Protein AF-A0A2X4W7A3-F1 (afdb_monomer_lite)

Radius of gyration: 10.48 Å; chains: 1; bounding box: 21×16×30 Å

pLDDT: mean 86.8, std 16.64, range [35.84, 98.06]

Foldseek 3Di:
DVPDDLVRLLVVLVVCVVVVHDPVVNVVSVVVCVVVVNVV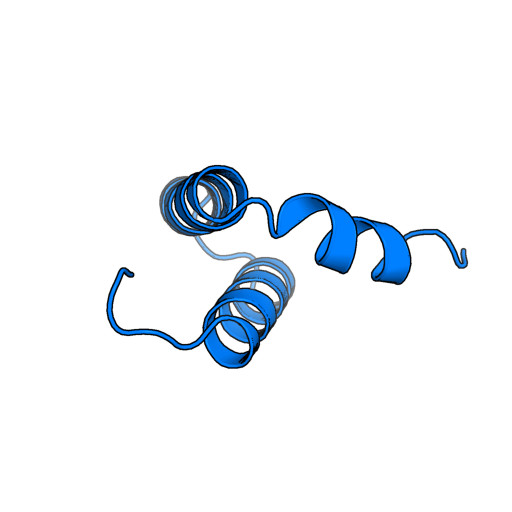VNVVVVPPD

Organism: Lederbergia lenta (NCBI:txid1467)

InterPro domains:
  IPR015064 Sporulation inhibitor A [PF08970] (1-44)
  IPR036916 Sporulation inhibitor A superfamily [G3DSA:1.10.287.1100] (4-37)
  IPR036916 Sporulation inhibitor A superfamily [SSF100985] (1-44)

Sequence (49 aa):
MNRLSDELLIESYKKAKELNLSSDFINLIESELQRRSLINQIKMSYMIG

Structure (mmCIF, N/CA/C/O backbone):
data_AF-A0A2X4W7A3-F1
#
_entry.id   AF-A0A2X4W7A3-F1
#
loop_
_atom_site.group_PDB
_atom_site.id
_atom_site.type_symbol
_atom_site.label_atom_id
_atom_site.label_alt_id
_atom_site.label_comp_id
_atom_site.label_asym_id
_atom_site.label_entity_id
_atom_site.label_seq_id
_atom_site.pdbx_PDB_ins_code
_atom_site.Cartn_x
_atom_site.Cartn_y
_atom_site.Cartn_z
_atom_site.occupancy
_atom_site.B_iso_or_equiv
_atom_site.auth_seq_id
_atom_site.auth_comp_id
_atom_site.auth_asym_id
_atom_site.auth_atom_id
_atom_site.pdbx_PDB_model_num
ATOM 1 N N . MET A 1 1 ? -0.777 2.126 -9.536 1.00 66.56 1 MET A N 1
ATOM 2 C CA . MET A 1 1 ? 0.234 2.572 -8.545 1.00 66.56 1 MET A CA 1
ATOM 3 C C . MET A 1 1 ? 1.682 2.429 -9.019 1.00 66.56 1 MET A C 1
ATOM 5 O O . MET A 1 1 ? 2.587 2.829 -8.303 1.00 66.56 1 MET A O 1
ATOM 9 N N . ASN A 1 2 ? 1.920 1.974 -10.253 1.00 77.50 2 ASN A N 1
ATOM 10 C CA . ASN A 1 2 ? 3.246 1.628 -10.791 1.00 77.50 2 ASN A CA 1
ATOM 11 C C . ASN A 1 2 ? 4.286 2.766 -10.825 1.00 77.50 2 ASN A C 1
ATOM 13 O O . ASN A 1 2 ? 5.455 2.496 -11.059 1.00 77.50 2 ASN A O 1
ATOM 17 N N . ARG A 1 3 ? 3.873 4.022 -10.616 1.00 90.62 3 ARG A N 1
ATOM 18 C CA . ARG A 1 3 ? 4.766 5.193 -10.558 1.00 90.62 3 ARG A CA 1
ATOM 19 C C . ARG A 1 3 ? 5.153 5.609 -9.136 1.00 90.62 3 ARG A C 1
ATOM 21 O O . ARG A 1 3 ? 6.034 6.444 -8.986 1.00 90.62 3 ARG A O 1
ATOM 28 N N . LEU A 1 4 ? 4.488 5.071 -8.111 1.00 93.44 4 LEU A N 1
ATOM 29 C CA . LEU A 1 4 ? 4.872 5.309 -6.720 1.00 93.44 4 LEU A CA 1
ATOM 30 C C . LEU A 1 4 ? 6.160 4.541 -6.428 1.00 93.44 4 LEU A C 1
ATOM 32 O O . LEU A 1 4 ? 6.282 3.390 -6.857 1.00 93.44 4 LEU A O 1
ATOM 36 N N . SER A 1 5 ? 7.087 5.158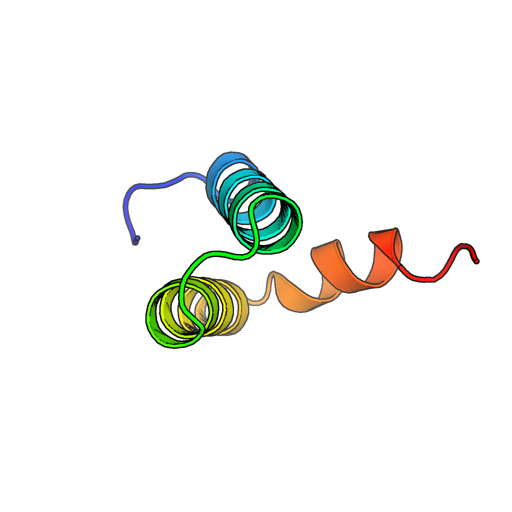 -5.696 1.00 95.81 5 SER A N 1
ATOM 37 C CA . SER A 1 5 ? 8.201 4.436 -5.082 1.00 95.81 5 SER A CA 1
ATOM 38 C C . SER A 1 5 ? 7.674 3.435 -4.051 1.00 95.81 5 SER A C 1
ATOM 40 O O . SER A 1 5 ? 6.536 3.547 -3.589 1.00 95.81 5 SER A O 1
ATOM 42 N N . ASP A 1 6 ? 8.496 2.456 -3.686 1.00 94.56 6 ASP A N 1
ATOM 43 C CA . ASP A 1 6 ? 8.109 1.446 -2.697 1.00 94.56 6 ASP A CA 1
ATOM 44 C C . ASP A 1 6 ? 7.827 2.079 -1.325 1.00 94.56 6 ASP A C 1
ATOM 46 O O . ASP A 1 6 ? 6.826 1.750 -0.693 1.00 94.56 6 ASP A O 1
ATOM 50 N N . GLU A 1 7 ? 8.631 3.067 -0.920 1.00 94.06 7 GLU A N 1
ATOM 51 C CA . GLU A 1 7 ? 8.423 3.846 0.308 1.00 94.06 7 GLU A CA 1
ATOM 52 C C . GLU A 1 7 ? 7.068 4.568 0.302 1.00 94.06 7 GLU A C 1
ATOM 54 O O . GLU A 1 7 ? 6.266 4.403 1.220 1.00 94.06 7 GLU A O 1
ATOM 59 N N . LEU A 1 8 ? 6.755 5.302 -0.773 1.00 95.62 8 LEU A N 1
ATOM 60 C CA . LEU A 1 8 ? 5.499 6.045 -0.860 1.00 95.62 8 LEU A CA 1
ATOM 61 C C . LEU A 1 8 ? 4.283 5.112 -0.946 1.00 95.62 8 LEU A C 1
ATOM 63 O O . LEU A 1 8 ? 3.213 5.446 -0.436 1.00 95.62 8 LEU A O 1
ATOM 67 N N . LEU A 1 9 ? 4.426 3.942 -1.573 1.00 95.88 9 LEU A N 1
ATOM 68 C CA . LEU A 1 9 ? 3.374 2.929 -1.632 1.00 95.88 9 LEU A CA 1
ATOM 69 C C . LEU A 1 9 ? 3.072 2.350 -0.240 1.00 95.88 9 LEU A C 1
ATOM 71 O O . LEU A 1 9 ? 1.903 2.218 0.125 1.00 95.88 9 LEU A O 1
ATOM 75 N N . ILE A 1 10 ? 4.112 2.048 0.544 1.00 95.19 10 ILE A N 1
ATOM 76 C CA . ILE A 1 10 ? 3.982 1.556 1.922 1.00 95.19 10 ILE A CA 1
ATOM 77 C C . ILE A 1 10 ? 3.338 2.621 2.819 1.00 95.19 10 ILE A C 1
ATOM 79 O O . ILE A 1 10 ? 2.404 2.310 3.559 1.00 95.19 10 ILE A O 1
ATOM 83 N N . GLU A 1 11 ? 3.776 3.878 2.731 1.00 94.94 11 GLU A N 1
ATOM 84 C CA . GLU A 1 11 ? 3.181 4.971 3.511 1.00 94.94 11 GLU A CA 1
ATOM 85 C C . GLU A 1 11 ? 1.722 5.232 3.112 1.00 94.94 11 GLU A C 1
ATOM 87 O O . GLU A 1 11 ? 0.859 5.411 3.973 1.00 94.94 11 GLU A O 1
ATOM 92 N N . SER A 1 12 ? 1.405 5.143 1.817 1.00 95.56 12 SER A N 1
ATOM 93 C CA . SER A 1 12 ? 0.025 5.248 1.328 1.00 95.56 12 SER A CA 1
ATOM 94 C C . SER A 1 12 ? -0.869 4.142 1.896 1.00 95.56 12 SER A C 1
ATOM 96 O O . SER A 1 12 ? -1.999 4.420 2.292 1.00 95.56 12 SER A O 1
ATOM 98 N N . TYR A 1 13 ? -0.369 2.903 1.985 1.00 95.56 13 TYR A N 1
ATOM 99 C CA . TYR A 1 13 ? -1.093 1.789 2.606 1.00 95.56 13 TYR A CA 1
ATOM 100 C C . TYR A 1 13 ? -1.384 2.050 4.086 1.00 95.56 13 TYR A C 1
ATOM 102 O O . TYR A 1 13 ? -2.533 1.942 4.520 1.00 95.56 13 TYR A O 1
ATOM 110 N N . LYS A 1 14 ? -0.359 2.438 4.857 1.00 94.75 14 LYS A N 1
ATOM 111 C CA . LYS A 1 14 ? -0.511 2.750 6.285 1.00 94.75 14 LYS A CA 1
ATOM 112 C C . LYS A 1 14 ? -1.541 3.853 6.492 1.00 94.75 14 LYS A C 1
ATOM 114 O O . LYS A 1 14 ? -2.458 3.688 7.297 1.00 94.75 14 LYS A O 1
ATOM 119 N N . LYS A 1 15 ? -1.442 4.937 5.715 1.00 96.19 15 LYS A N 1
ATOM 120 C CA . LYS A 1 15 ? -2.357 6.071 5.843 1.00 96.19 15 LYS A CA 1
ATOM 121 C C . LYS A 1 15 ? -3.783 5.721 5.428 1.00 96.19 15 LYS A C 1
ATOM 123 O O . LYS A 1 15 ? -4.725 6.150 6.088 1.00 96.19 15 LYS A O 1
ATOM 128 N N . ALA A 1 16 ? -3.954 4.907 4.386 1.00 96.69 16 ALA A N 1
ATOM 129 C CA . ALA A 1 16 ? -5.267 4.428 3.964 1.00 96.69 16 ALA A CA 1
ATOM 130 C C . ALA A 1 16 ? -5.968 3.611 5.062 1.00 96.69 16 ALA A C 1
ATOM 132 O O . ALA A 1 16 ? -7.172 3.773 5.260 1.00 96.69 16 ALA A O 1
ATOM 133 N N . LYS A 1 17 ? -5.218 2.786 5.808 1.00 94.81 17 LYS A N 1
ATOM 134 C CA . LYS A 1 17 ? -5.752 2.045 6.960 1.00 94.81 17 LYS A CA 1
ATOM 135 C C . LYS A 1 17 ? -6.048 2.941 8.159 1.00 94.81 17 LYS A C 1
ATOM 137 O O . LYS A 1 17 ? -7.098 2.782 8.766 1.00 94.81 17 LYS A O 1
ATOM 142 N N . GLU A 1 18 ? -5.163 3.884 8.483 1.00 96.62 18 GLU A N 1
ATOM 143 C CA . GLU A 1 18 ? -5.365 4.849 9.579 1.00 96.62 18 GLU A CA 1
ATOM 144 C C . GLU A 1 18 ? -6.623 5.705 9.365 1.00 96.62 18 GLU A C 1
ATOM 146 O O . GLU A 1 18 ? -7.393 5.932 10.294 1.00 96.62 18 GLU A O 1
ATOM 151 N N . LEU A 1 19 ? -6.859 6.142 8.126 1.00 97.69 19 LEU A N 1
ATOM 152 C CA . LEU A 1 19 ? -8.028 6.937 7.745 1.00 97.69 19 LEU A CA 1
ATOM 153 C C . LEU A 1 19 ? -9.290 6.095 7.500 1.00 97.69 19 LEU A C 1
ATOM 155 O O . LEU A 1 19 ? -10.327 6.659 7.159 1.00 97.69 19 LEU A O 1
ATOM 159 N N . ASN A 1 20 ? -9.204 4.769 7.648 1.00 96.56 20 ASN A N 1
ATOM 160 C CA . ASN A 1 20 ? -10.285 3.822 7.381 1.00 96.56 20 ASN A CA 1
ATOM 161 C C . ASN A 1 20 ? -10.954 4.049 6.009 1.00 96.56 20 ASN A C 1
ATOM 163 O O . ASN A 1 20 ? -12.179 4.142 5.897 1.00 96.56 20 ASN A O 1
ATOM 167 N N . LEU A 1 21 ? -10.131 4.199 4.963 1.00 97.56 21 LEU A N 1
ATOM 168 C CA . LEU A 1 21 ? -10.617 4.358 3.591 1.00 97.56 21 LEU A CA 1
ATOM 169 C C . LEU A 1 21 ? -11.328 3.086 3.108 1.00 97.56 21 LEU A C 1
ATOM 171 O O . LEU A 1 21 ? -11.262 2.032 3.741 1.00 97.56 21 LEU A O 1
ATOM 175 N N . SER A 1 22 ? -12.012 3.179 1.964 1.00 98.06 22 SER A N 1
ATOM 176 C CA . SER A 1 22 ? -12.772 2.047 1.435 1.00 98.06 22 SER A CA 1
ATOM 177 C C . SER A 1 22 ? -11.896 0.806 1.253 1.00 98.06 22 SER A C 1
ATOM 179 O O . SER A 1 22 ? -10.745 0.883 0.811 1.00 98.06 22 SER A O 1
ATOM 181 N N . SER A 1 23 ? -12.471 -0.359 1.553 1.00 95.50 23 SER A N 1
ATOM 182 C CA . SER A 1 23 ? -11.779 -1.639 1.404 1.00 95.50 23 SER A CA 1
ATOM 183 C C . SER A 1 23 ? -11.292 -1.859 -0.027 1.00 95.50 23 SER A C 1
ATOM 185 O O . SER A 1 23 ? -10.186 -2.348 -0.210 1.00 95.50 23 SER A O 1
ATOM 187 N N . ASP A 1 24 ? -12.039 -1.411 -1.039 1.00 97.62 24 ASP A N 1
ATOM 188 C CA . ASP A 1 24 ? -11.612 -1.494 -2.441 1.00 97.62 24 ASP A CA 1
ATOM 189 C C . ASP A 1 24 ? -10.314 -0.722 -2.703 1.00 97.62 24 ASP A C 1
ATOM 191 O O . ASP A 1 24 ? -9.418 -1.218 -3.385 1.00 97.62 24 ASP A O 1
ATOM 195 N N . PHE A 1 25 ? -10.172 0.477 -2.128 1.00 96.06 25 PHE A N 1
ATOM 196 C CA . PHE A 1 25 ? -8.948 1.259 -2.271 1.00 96.06 25 PHE A CA 1
ATOM 197 C C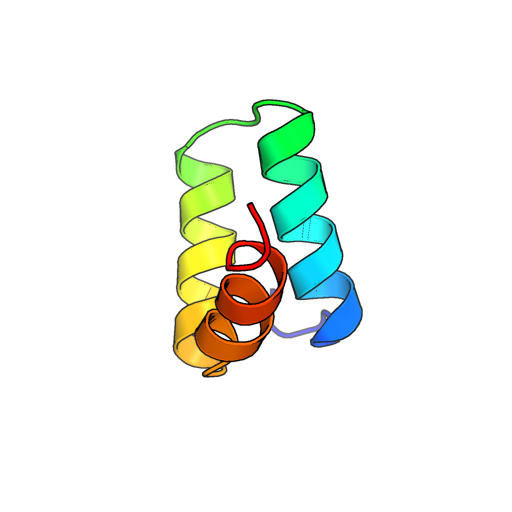 . PHE A 1 25 ? -7.768 0.589 -1.563 1.00 96.06 25 PHE A C 1
ATOM 199 O O . PHE A 1 25 ? -6.680 0.495 -2.132 1.00 96.06 25 PHE A O 1
ATOM 206 N N . ILE A 1 26 ? -7.990 0.073 -0.354 1.00 96.31 26 ILE A N 1
ATOM 207 C CA . ILE A 1 26 ? -6.970 -0.658 0.404 1.00 96.31 26 ILE A CA 1
ATOM 208 C C . ILE A 1 26 ? -6.532 -1.915 -0.365 1.00 96.31 26 ILE A C 1
ATOM 210 O O . ILE A 1 26 ? -5.333 -2.125 -0.542 1.00 96.31 26 ILE A O 1
ATOM 214 N N . ASN A 1 27 ? -7.476 -2.678 -0.922 1.00 96.12 27 ASN A N 1
ATOM 215 C CA . ASN A 1 27 ? -7.214 -3.888 -1.707 1.00 96.12 27 ASN A CA 1
ATOM 216 C C . ASN A 1 27 ? -6.371 -3.605 -2.960 1.00 96.12 27 ASN A C 1
ATOM 218 O O . ASN A 1 27 ? -5.522 -4.415 -3.341 1.00 96.12 27 ASN A O 1
ATOM 222 N N . LEU A 1 28 ? -6.569 -2.448 -3.603 1.00 96.94 28 LEU A N 1
ATOM 223 C CA . LEU A 1 28 ? -5.737 -2.022 -4.732 1.00 96.94 28 LEU A CA 1
ATOM 224 C C . LEU A 1 28 ? -4.283 -1.781 -4.307 1.00 96.94 28 LEU A C 1
ATOM 226 O O . LEU A 1 28 ? -3.364 -2.147 -5.043 1.00 96.94 28 LEU A O 1
ATOM 230 N N . ILE A 1 29 ? -4.067 -1.199 -3.123 1.00 95.81 29 ILE A N 1
ATOM 231 C CA . ILE A 1 29 ? -2.720 -0.998 -2.576 1.00 95.81 29 ILE A CA 1
ATOM 232 C C . ILE A 1 29 ? -2.094 -2.340 -2.187 1.00 95.81 29 ILE A C 1
ATOM 234 O O . ILE A 1 29 ? -0.951 -2.608 -2.555 1.00 95.81 29 ILE A O 1
ATOM 238 N N . GLU A 1 30 ? -2.839 -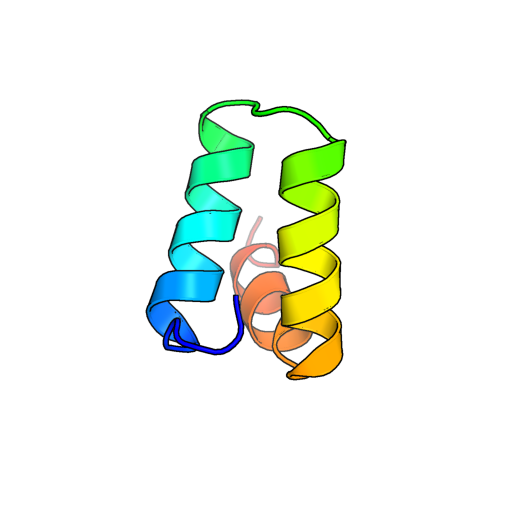3.209 -1.501 1.00 95.12 30 GLU A N 1
ATOM 239 C CA . GLU A 1 30 ? -2.383 -4.549 -1.108 1.00 95.12 30 GLU A CA 1
ATOM 240 C C . GLU A 1 30 ? -1.984 -5.400 -2.317 1.00 95.12 30 GLU A C 1
ATOM 242 O O . GLU A 1 30 ? -0.925 -6.031 -2.307 1.00 95.12 30 GLU A O 1
ATOM 247 N N . SER A 1 31 ? -2.770 -5.350 -3.394 1.00 95.62 31 SER A N 1
ATOM 248 C CA . SER A 1 31 ? -2.468 -6.055 -4.644 1.00 95.62 31 SER A CA 1
ATOM 249 C C . SER A 1 31 ? -1.154 -5.575 -5.267 1.00 95.62 31 SER A C 1
ATOM 251 O O . SER A 1 31 ? -0.354 -6.382 -5.742 1.00 95.62 31 SER A O 1
ATOM 253 N N . GLU A 1 32 ? -0.886 -4.267 -5.237 1.00 96.62 32 GLU A N 1
ATOM 254 C CA . GLU A 1 32 ? 0.376 -3.716 -5.738 1.00 96.62 32 GLU A CA 1
ATOM 255 C C . GLU A 1 32 ? 1.562 -4.071 -4.825 1.00 96.62 32 GLU A C 1
ATOM 257 O O . GLU A 1 32 ? 2.636 -4.421 -5.320 1.00 96.62 32 GLU A O 1
ATOM 262 N N . LEU A 1 33 ? 1.375 -4.036 -3.503 1.00 95.00 33 LEU A N 1
ATOM 263 C CA . LEU A 1 33 ? 2.378 -4.468 -2.526 1.00 95.00 33 LEU A CA 1
ATOM 264 C C . LEU A 1 33 ? 2.735 -5.947 -2.705 1.00 95.00 33 LEU A C 1
ATOM 266 O O . LEU A 1 33 ? 3.911 -6.308 -2.628 1.00 95.00 33 LEU A O 1
ATOM 270 N N . GLN A 1 34 ? 1.744 -6.798 -2.985 1.00 94.75 34 GLN A N 1
ATOM 271 C CA . GLN A 1 34 ? 1.960 -8.202 -3.322 1.00 94.75 34 GLN A CA 1
ATOM 272 C C . GLN A 1 34 ? 2.743 -8.343 -4.626 1.00 94.75 34 GLN A C 1
ATOM 274 O O . GLN A 1 34 ? 3.735 -9.068 -4.668 1.00 94.75 34 GLN A O 1
ATOM 279 N N . ARG A 1 35 ? 2.338 -7.620 -5.678 1.00 95.62 35 ARG A N 1
ATOM 280 C CA . ARG A 1 35 ? 2.980 -7.660 -7.001 1.00 95.62 35 ARG A CA 1
ATOM 281 C C . ARG A 1 35 ? 4.463 -7.277 -6.950 1.00 95.62 35 ARG A C 1
ATOM 283 O O . ARG A 1 35 ? 5.248 -7.791 -7.742 1.00 95.62 35 ARG A O 1
ATOM 290 N N . ARG A 1 36 ? 4.846 -6.378 -6.036 1.00 94.62 36 ARG A N 1
ATOM 291 C CA . ARG A 1 36 ? 6.238 -5.942 -5.820 1.00 94.62 36 ARG A CA 1
ATOM 292 C C . ARG A 1 36 ? 6.985 -6.721 -4.736 1.00 94.62 36 ARG A C 1
ATOM 294 O O . ARG A 1 36 ? 8.122 -6.380 -4.430 1.00 94.62 36 ARG A O 1
ATOM 301 N N . SER A 1 37 ? 6.366 -7.739 -4.138 1.00 93.94 37 SER A N 1
ATOM 302 C CA . SER A 1 37 ? 6.950 -8.519 -3.037 1.00 93.94 37 SER A CA 1
ATOM 303 C C . SER A 1 37 ? 7.284 -7.689 -1.780 1.00 93.94 37 SER A C 1
ATOM 305 O O . SER A 1 37 ? 8.199 -8.026 -1.030 1.00 93.94 37 SER A O 1
ATOM 307 N N . LEU A 1 38 ? 6.522 -6.623 -1.506 1.00 92.50 38 LEU A N 1
ATOM 308 C CA . LEU A 1 38 ? 6.736 -5.696 -0.379 1.00 92.50 38 LEU A CA 1
ATOM 309 C C . LEU A 1 38 ? 5.960 -6.065 0.895 1.00 92.50 38 LEU A C 1
ATOM 311 O O . LEU A 1 38 ? 6.192 -5.473 1.949 1.00 92.50 38 LEU A O 1
ATOM 315 N N . ILE A 1 39 ? 5.071 -7.065 0.847 1.00 84.38 39 ILE A N 1
ATOM 316 C CA . ILE A 1 39 ? 4.268 -7.498 2.010 1.00 84.38 39 ILE A CA 1
ATOM 317 C C . ILE A 1 39 ? 5.148 -7.833 3.226 1.00 84.38 39 ILE A C 1
ATOM 319 O O . ILE A 1 39 ? 4.775 -7.546 4.364 1.00 84.38 39 ILE A O 1
ATOM 323 N N . ASN A 1 40 ? 6.334 -8.403 3.003 1.00 79.31 40 ASN A N 1
ATOM 324 C CA . ASN A 1 40 ? 7.250 -8.765 4.086 1.00 79.31 40 ASN A CA 1
ATOM 325 C C . ASN A 1 40 ? 7.826 -7.537 4.810 1.00 79.31 40 ASN A C 1
ATOM 327 O O . ASN A 1 40 ? 8.028 -7.592 6.021 1.00 79.31 40 ASN A O 1
ATOM 331 N N . GLN A 1 41 ? 8.021 -6.418 4.104 1.00 78.19 41 GLN A N 1
ATOM 332 C CA . GLN A 1 41 ? 8.479 -5.163 4.714 1.00 78.19 41 GLN A CA 1
ATOM 333 C C . GLN A 1 41 ? 7.400 -4.558 5.620 1.00 78.19 41 GLN A C 1
ATOM 335 O O . GLN A 1 41 ? 7.703 -3.980 6.659 1.00 78.19 41 GLN A O 1
ATOM 340 N N . ILE A 1 42 ? 6.129 -4.762 5.269 1.00 74.75 42 ILE A N 1
ATOM 341 C CA . ILE A 1 42 ? 4.991 -4.322 6.080 1.00 74.75 42 ILE A CA 1
ATOM 342 C C . ILE A 1 42 ? 4.841 -5.198 7.325 1.00 74.75 42 ILE A C 1
ATOM 344 O O . ILE A 1 42 ? 4.672 -4.671 8.421 1.00 74.75 42 ILE A O 1
ATOM 348 N N . LYS A 1 43 ? 4.932 -6.528 7.194 1.00 66.81 43 LYS A N 1
ATOM 349 C CA . LYS A 1 43 ? 4.758 -7.461 8.324 1.00 66.81 43 LYS A CA 1
ATOM 350 C C . LYS A 1 43 ? 5.785 -7.265 9.443 1.00 66.81 43 LYS A C 1
ATOM 352 O O . LYS A 1 43 ? 5.423 -7.417 10.606 1.00 66.81 43 LYS A O 1
ATOM 357 N N . MET A 1 44 ? 7.016 -6.859 9.125 1.00 59.06 44 MET A N 1
ATOM 358 C CA . MET A 1 44 ? 8.026 -6.523 10.141 1.00 59.06 44 MET A CA 1
ATOM 359 C C . MET A 1 44 ? 7.625 -5.328 11.019 1.00 59.06 44 MET A C 1
ATOM 361 O O . MET A 1 44 ? 8.035 -5.260 12.171 1.00 59.06 44 MET A O 1
ATOM 365 N N . SER A 1 45 ? 6.770 -4.429 10.520 1.00 56.22 45 SER A N 1
ATOM 366 C CA . SER A 1 45 ? 6.246 -3.298 11.295 1.00 56.22 45 SER A CA 1
ATOM 367 C C . SER A 1 45 ? 5.126 -3.682 12.273 1.00 56.22 45 SER A C 1
ATOM 369 O O . SER A 1 45 ? 4.796 -2.870 13.131 1.00 56.22 45 SER A O 1
ATOM 371 N N . TYR A 1 46 ? 4.530 -4.875 12.147 1.00 53.34 46 TYR A N 1
ATOM 372 C CA . TYR A 1 46 ? 3.397 -5.339 12.969 1.00 53.34 46 TYR A CA 1
ATOM 373 C C . TYR A 1 46 ? 3.748 -6.521 13.892 1.00 53.34 46 TYR A C 1
ATOM 375 O O . TYR A 1 46 ? 2.874 -7.013 14.595 1.00 53.34 46 TYR A O 1
A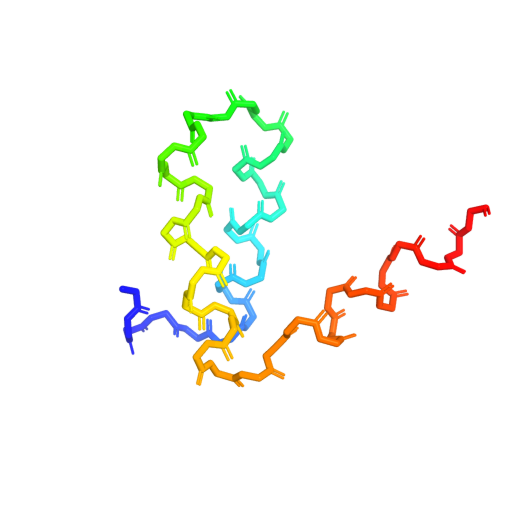TOM 383 N N . MET A 1 47 ? 5.006 -6.984 13.897 1.00 45.84 47 MET A N 1
ATOM 384 C CA . MET A 1 47 ? 5.491 -8.080 14.758 1.00 45.84 47 MET A CA 1
ATOM 385 C C . MET A 1 47 ? 6.262 -7.605 16.006 1.00 45.84 47 MET A C 1
ATOM 387 O O . MET A 1 47 ? 6.921 -8.403 16.665 1.00 45.84 47 MET A O 1
ATOM 391 N N . ILE A 1 48 ? 6.164 -6.318 16.350 1.00 36.94 48 ILE A N 1
ATOM 392 C CA . ILE A 1 48 ? 6.547 -5.791 17.666 1.00 36.94 48 ILE A CA 1
ATOM 393 C C . ILE A 1 48 ? 5.250 -5.304 18.322 1.00 36.94 48 ILE A C 1
ATOM 395 O O . ILE A 1 48 ? 4.850 -4.154 18.144 1.00 36.94 48 ILE A O 1
ATOM 399 N N .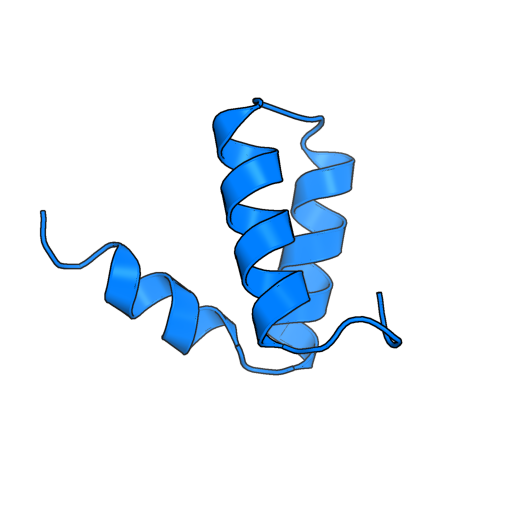 GLY A 1 49 ? 4.549 -6.215 18.992 1.00 35.84 49 GLY A N 1
ATOM 400 C CA . GLY A 1 49 ? 3.302 -5.968 19.715 1.00 35.84 49 GLY A CA 1
ATOM 401 C C . GLY A 1 49 ? 3.061 -7.079 20.715 1.00 35.84 49 GLY A C 1
ATOM 402 O O . GLY A 1 49 ? 3.014 -8.242 20.259 1.00 35.84 49 GLY A O 1
#

Secondary structure (DSSP, 8-state):
-TTS-HHHHHHHHHHHHHTT--HHHHHHHHHHHHHTT-HHHHHTTTS--